Protein AF-A0A8H2RKP0-F1 (afdb_monomer_lite)

Organism: Pseudomonas fluorescens (NCBI:txid294)

Foldseek 3Di:
DDWDWADDPVLQWIWIDDPPDIDIGRDPVVVVVVVVVVVVVVVVVVVVVVPDPPDDPDD

pLDDT: mean 76.02, std 14.71, range [42.53, 90.88]

Secondary structure (DSSP, 8-state):
--EEEEE-TTSS-EEEEETTEEEEESSHHHHHHHHHHHHHHHHHHHHHHH---------

Sequence (59 aa):
MNVKIETNEQGSGCKVWLDDSPVSFKNLEDAQTYVAQLQERIEAASSSFASGPNAPDRA

Structure (mmCIF, N/CA/C/O backbone):
data_AF-A0A8H2RKP0-F1
#
_entry.id   AF-A0A8H2RKP0-F1
#
loop_
_atom_site.group_PDB
_atom_site.id
_atom_site.type_symbol
_atom_site.label_atom_id
_atom_site.label_alt_id
_atom_site.label_comp_id
_atom_site.label_asym_id
_atom_site.label_entity_id
_atom_site.label_seq_id
_atom_site.pdbx_PDB_ins_code
_atom_site.Cartn_x
_atom_site.Cartn_y
_atom_site.Cartn_z
_atom_site.occupancy
_atom_site.B_iso_or_equiv
_atom_site.auth_seq_id
_atom_site.auth_comp_id
_atom_site.auth_asym_id
_atom_site.auth_atom_id
_atom_site.pdbx_PDB_model_num
ATOM 1 N N . MET A 1 1 ? 0.455 0.756 -12.690 1.00 68.69 1 MET A N 1
ATOM 2 C CA . MET A 1 1 ? -0.031 0.118 -11.452 1.00 68.69 1 MET A CA 1
ATOM 3 C C . MET A 1 1 ? -1.251 0.877 -10.966 1.00 68.69 1 MET A C 1
ATOM 5 O O . MET A 1 1 ? -1.163 2.098 -10.895 1.00 68.69 1 MET A O 1
ATOM 9 N N . ASN A 1 2 ? -2.364 0.194 -10.683 1.00 77.69 2 ASN A N 1
ATOM 10 C CA . ASN A 1 2 ? -3.572 0.839 -10.167 1.00 77.69 2 ASN A CA 1
ATOM 11 C C . ASN A 1 2 ? -3.643 0.660 -8.643 1.00 77.69 2 ASN A C 1
ATOM 13 O O . ASN A 1 2 ? -3.718 -0.468 -8.157 1.00 77.69 2 ASN A O 1
ATOM 17 N N . VAL A 1 3 ? -3.567 1.763 -7.895 1.00 83.50 3 VAL A N 1
ATOM 18 C CA . VAL A 1 3 ? -3.613 1.753 -6.425 1.00 83.50 3 VAL A CA 1
ATOM 19 C C . VAL A 1 3 ? -4.904 2.414 -5.974 1.00 83.50 3 VAL A C 1
ATOM 21 O O . VAL A 1 3 ? -5.175 3.557 -6.340 1.00 83.50 3 VAL A O 1
ATOM 24 N N . LYS A 1 4 ? -5.692 1.715 -5.156 1.00 87.50 4 LYS A N 1
ATOM 25 C CA . LYS A 1 4 ? -6.926 2.254 -4.577 1.00 87.50 4 LYS A CA 1
ATOM 26 C C . LYS A 1 4 ? -6.905 2.091 -3.065 1.00 87.50 4 LYS A C 1
ATOM 28 O O . LYS A 1 4 ? -6.793 0.979 -2.564 1.00 87.50 4 LYS A O 1
ATOM 33 N N . ILE A 1 5 ? -7.024 3.196 -2.338 1.00 85.31 5 ILE A N 1
ATOM 34 C CA . ILE A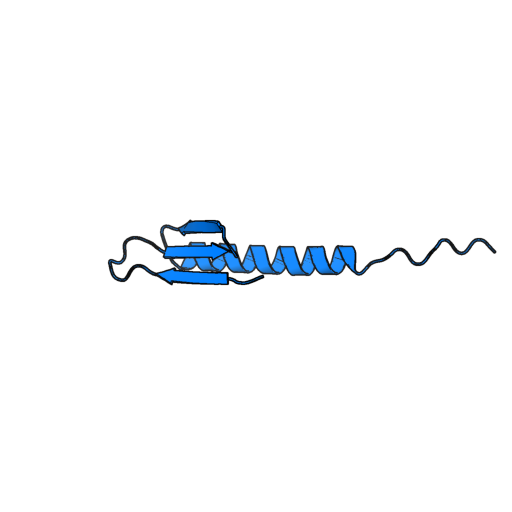 1 5 ? -7.106 3.188 -0.876 1.00 85.31 5 ILE A CA 1
ATOM 35 C C . ILE A 1 5 ? -8.576 3.300 -0.488 1.00 85.31 5 ILE A C 1
ATOM 37 O O . ILE A 1 5 ? -9.264 4.231 -0.896 1.00 85.31 5 ILE A O 1
ATOM 41 N N . GLU A 1 6 ? -9.052 2.343 0.295 1.00 87.44 6 GLU A N 1
ATOM 42 C CA . GLU A 1 6 ? -10.409 2.290 0.817 1.00 87.44 6 GLU A CA 1
ATOM 43 C C . GLU A 1 6 ? -10.346 2.365 2.346 1.00 87.44 6 GLU A C 1
ATOM 45 O O . GLU A 1 6 ? -9.910 1.440 3.035 1.00 87.44 6 GLU A O 1
ATOM 50 N N . THR A 1 7 ? -10.717 3.516 2.894 1.00 82.69 7 THR A N 1
ATOM 51 C CA . THR A 1 7 ? -10.824 3.732 4.338 1.00 82.69 7 THR A CA 1
ATOM 52 C C . THR A 1 7 ? -12.180 3.257 4.824 1.00 82.69 7 THR A C 1
ATOM 54 O O . THR A 1 7 ? -13.203 3.706 4.310 1.00 82.69 7 THR A O 1
ATOM 57 N N . ASN A 1 8 ? -12.212 2.386 5.833 1.00 76.69 8 ASN A N 1
ATOM 58 C CA . ASN A 1 8 ? -13.479 2.048 6.469 1.00 76.69 8 ASN A CA 1
ATOM 59 C C . ASN A 1 8 ? -13.967 3.245 7.295 1.00 76.69 8 ASN A C 1
ATOM 61 O O . ASN A 1 8 ? -13.286 3.659 8.233 1.00 76.69 8 ASN A O 1
ATOM 65 N N . GLU A 1 9 ? -15.167 3.750 7.001 1.00 65.31 9 GLU A N 1
ATOM 66 C CA . GLU A 1 9 ? -15.810 4.842 7.758 1.00 65.31 9 GLU A CA 1
ATOM 67 C C . GLU A 1 9 ? -16.040 4.495 9.240 1.00 65.31 9 GLU A C 1
ATOM 69 O O . GLU A 1 9 ? -16.179 5.380 10.076 1.00 65.31 9 GLU A O 1
ATOM 74 N N . GLN A 1 10 ? -15.992 3.207 9.598 1.00 68.62 10 GLN A N 1
ATOM 75 C CA . GLN A 1 10 ? -16.046 2.732 10.987 1.00 68.62 10 GLN A CA 1
ATOM 76 C C . GLN A 1 10 ? -14.710 2.875 11.749 1.00 6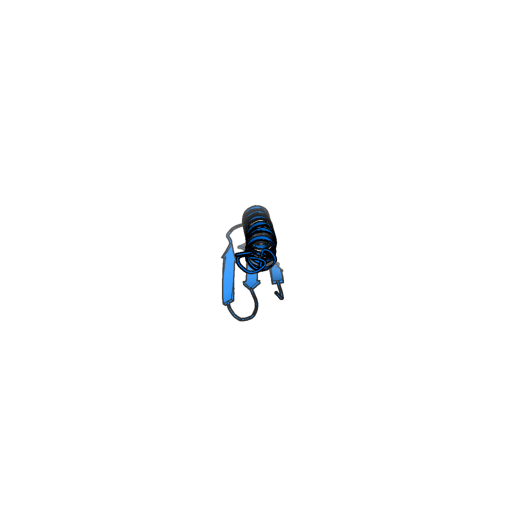8.62 10 GLN A C 1
ATOM 78 O O . GLN A 1 10 ? -14.569 2.354 12.854 1.00 68.62 10 GLN A O 1
ATOM 83 N N . GLY A 1 11 ? -13.697 3.526 11.166 1.00 62.16 11 GLY A N 1
ATOM 84 C CA . GLY A 1 11 ? -12.458 3.909 11.857 1.00 62.16 11 GLY A CA 1
ATOM 85 C C . GLY A 1 11 ? -11.539 2.755 12.274 1.00 62.16 11 GLY A C 1
ATOM 86 O O . GLY A 1 11 ? -10.575 2.979 12.994 1.00 62.16 11 GLY A O 1
ATOM 87 N N . SER A 1 12 ? -11.817 1.521 11.841 1.00 71.94 12 SER A N 1
ATOM 88 C CA . SER A 1 12 ? -11.105 0.319 12.311 1.00 71.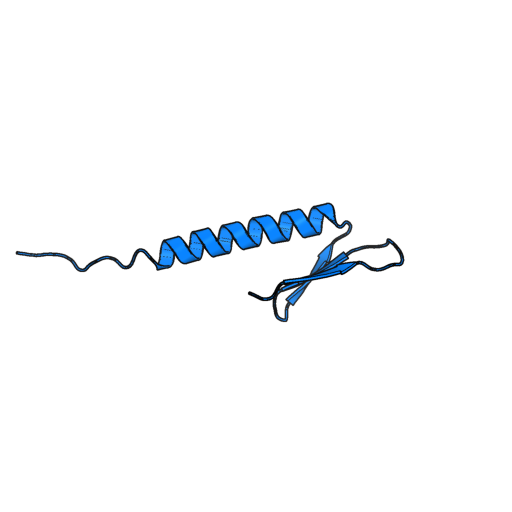94 12 SER A CA 1
ATOM 89 C C . SER A 1 12 ? -9.942 -0.127 11.412 1.00 71.94 12 SER A C 1
ATOM 91 O O . SER A 1 12 ? -9.255 -1.095 11.733 1.00 71.94 12 SER A O 1
ATOM 93 N N . GLY A 1 13 ? -9.713 0.543 10.279 1.00 78.25 13 GLY A N 1
ATOM 94 C CA . GLY A 1 13 ? -8.596 0.232 9.389 1.00 78.25 13 GLY A CA 1
ATOM 95 C C . GLY A 1 13 ? -8.773 0.735 7.961 1.00 78.25 13 GLY A C 1
ATOM 96 O O . GLY A 1 13 ? -9.814 1.276 7.576 1.00 78.25 13 GLY A O 1
ATOM 97 N N . CYS A 1 14 ? -7.734 0.536 7.160 1.00 87.81 14 CYS A N 1
ATOM 98 C CA . CYS A 1 14 ? -7.664 0.950 5.762 1.00 87.81 14 CYS A CA 1
ATOM 99 C C . CYS A 1 14 ? -7.309 -0.260 4.902 1.00 87.81 14 CYS A C 1
ATOM 101 O O . CYS A 1 14 ? -6.469 -1.067 5.288 1.00 87.81 14 CYS A O 1
ATOM 103 N N . LYS A 1 15 ? -7.918 -0.400 3.729 1.00 89.81 15 LYS A N 1
ATOM 104 C CA . LYS A 1 15 ? -7.585 -1.455 2.774 1.00 89.81 15 LYS A CA 1
ATOM 105 C C . LYS A 1 15 ? -7.035 -0.818 1.507 1.00 89.81 15 LYS A C 1
ATOM 107 O O . LYS A 1 15 ? -7.698 -0.000 0.882 1.00 89.81 15 LYS A O 1
ATOM 112 N N . VAL A 1 16 ? -5.814 -1.174 1.144 1.00 89.75 16 VAL A N 1
ATOM 113 C CA . VAL A 1 16 ? -5.173 -0.751 -0.099 1.00 89.75 16 VAL A CA 1
ATOM 114 C C . VAL A 1 16 ? -5.290 -1.887 -1.098 1.00 89.75 16 VAL A C 1
ATOM 116 O O . VAL A 1 16 ? -4.863 -3.002 -0.827 1.00 89.75 16 VAL A O 1
ATOM 119 N N . TRP A 1 17 ? -5.859 -1.604 -2.256 1.00 90.31 17 TRP A N 1
ATOM 120 C CA . TRP A 1 17 ? -5.916 -2.512 -3.388 1.00 90.31 17 TRP A CA 1
ATOM 121 C C . TRP A 1 17 ? -4.786 -2.173 -4.351 1.00 90.31 17 TRP A C 1
ATOM 123 O O . TRP A 1 17 ? -4.689 -1.042 -4.832 1.00 90.31 17 TRP A O 1
ATOM 133 N N . LEU A 1 18 ? -3.930 -3.158 -4.595 1.00 88.19 18 LEU A N 1
ATOM 134 C CA . LEU A 1 18 ? -2.813 -3.104 -5.528 1.00 88.19 18 LEU A CA 1
ATOM 135 C C . LEU A 1 18 ? -3.172 -4.004 -6.708 1.00 88.19 18 LEU A C 1
ATOM 137 O O . LEU A 1 18 ? -2.954 -5.213 -6.650 1.00 88.19 18 LEU A O 1
ATOM 141 N N . ASP A 1 19 ? -3.755 -3.421 -7.753 1.00 84.38 19 ASP A N 1
ATOM 142 C CA . ASP A 1 19 ? -4.336 -4.169 -8.875 1.00 84.38 19 ASP A CA 1
ATOM 143 C C . ASP A 1 19 ? -5.458 -5.125 -8.398 1.00 84.38 19 ASP A C 1
ATOM 145 O O . ASP A 1 19 ? -6.564 -4.658 -8.127 1.00 84.38 19 ASP A O 1
ATOM 149 N N . ASP A 1 20 ? -5.167 -6.414 -8.199 1.00 85.12 20 ASP A N 1
ATOM 150 C CA . ASP A 1 20 ? -6.087 -7.435 -7.661 1.00 85.12 20 ASP A CA 1
ATOM 151 C C . ASP A 1 20 ? -5.712 -7.895 -6.235 1.00 85.12 20 ASP A C 1
ATOM 153 O O . ASP A 1 20 ? -6.370 -8.737 -5.632 1.00 85.12 20 ASP A O 1
ATOM 157 N N . SER A 1 21 ? -4.643 -7.341 -5.654 1.00 86.50 21 SER A N 1
ATOM 158 C CA . SER A 1 21 ? -4.137 -7.739 -4.334 1.00 86.50 21 SER A CA 1
ATOM 159 C C . SER A 1 21 ? -4.596 -6.782 -3.225 1.00 86.50 21 SER A C 1
ATOM 161 O O . SER A 1 21 ? -4.081 -5.662 -3.136 1.00 86.50 21 SER A O 1
ATOM 163 N N . PRO A 1 22 ? -5.528 -7.193 -2.342 1.00 89.12 22 PRO A N 1
ATOM 164 C CA . PRO A 1 22 ? -5.912 -6.401 -1.181 1.00 89.12 22 PRO A CA 1
ATOM 165 C C . PRO A 1 22 ? -4.897 -6.535 -0.043 1.00 89.12 22 PRO A C 1
ATOM 167 O O . PRO A 1 22 ? -4.609 -7.631 0.438 1.00 89.12 22 PRO A O 1
ATOM 170 N N . VAL A 1 23 ? -4.437 -5.402 0.474 1.00 88.19 23 VAL A N 1
ATOM 171 C CA . VAL A 1 23 ? -3.570 -5.295 1.650 1.00 88.19 23 VAL A CA 1
ATOM 172 C C . VAL A 1 23 ? -4.293 -4.476 2.711 1.00 88.19 23 VAL A C 1
ATOM 174 O O . VAL A 1 23 ? -4.754 -3.368 2.451 1.00 88.19 23 VAL A O 1
ATOM 177 N N . SER A 1 24 ? -4.441 -5.028 3.912 1.00 88.69 24 SER A N 1
ATOM 178 C CA . SER A 1 24 ? -5.142 -4.352 5.010 1.00 88.69 24 SER A CA 1
ATOM 179 C C . SER A 1 24 ? -4.143 -3.734 5.982 1.00 88.69 24 SER A C 1
ATOM 181 O O . SER A 1 24 ? -3.186 -4.385 6.391 1.00 88.69 24 SER A O 1
ATOM 183 N N . PHE A 1 25 ? -4.404 -2.497 6.381 1.00 87.44 25 PHE A N 1
ATOM 184 C CA . PHE A 1 25 ? -3.598 -1.700 7.294 1.00 87.44 25 PHE A CA 1
ATOM 185 C C . PHE A 1 25 ? -4.443 -1.247 8.478 1.00 87.44 25 PHE A C 1
ATOM 187 O O . PHE A 1 25 ? -5.650 -1.025 8.363 1.00 87.44 25 PHE A O 1
ATOM 194 N N . LYS A 1 26 ? -3.788 -1.077 9.626 1.00 84.06 26 LYS A N 1
ATOM 195 C CA . LYS A 1 26 ? -4.439 -0.554 10.832 1.00 84.06 26 LYS A CA 1
ATOM 196 C C . LYS A 1 26 ? -4.767 0.933 10.720 1.00 84.06 26 LYS A C 1
ATOM 198 O O . LYS A 1 26 ? -5.787 1.348 11.247 1.00 84.06 26 LYS A O 1
ATOM 203 N N . ASN A 1 27 ? -3.927 1.711 10.033 1.00 85.50 27 ASN A N 1
ATOM 204 C CA . ASN A 1 27 ? -4.049 3.164 9.932 1.00 85.50 27 ASN A CA 1
ATOM 205 C C . ASN A 1 27 ? -3.694 3.657 8.526 1.00 85.50 27 ASN A C 1
ATOM 207 O O . ASN A 1 27 ? -2.978 2.988 7.778 1.00 85.50 27 ASN A O 1
ATOM 211 N N . LEU A 1 28 ? -4.160 4.863 8.204 1.00 83.50 28 LEU A N 1
ATOM 212 C CA . LEU A 1 28 ? -3.941 5.499 6.905 1.00 83.50 28 LEU A CA 1
ATOM 213 C C . LEU A 1 28 ? -2.467 5.859 6.676 1.00 83.50 28 LEU A C 1
ATOM 215 O O . LEU A 1 28 ? -1.980 5.726 5.561 1.00 83.50 28 LEU A O 1
ATOM 219 N N . GLU A 1 29 ? -1.752 6.246 7.732 1.00 87.50 29 GLU A N 1
ATOM 220 C CA . GLU A 1 29 ? -0.326 6.596 7.676 1.00 87.50 29 GLU A CA 1
ATOM 221 C C . GLU A 1 29 ? 0.547 5.408 7.234 1.00 87.50 29 GLU A C 1
ATOM 223 O O . GLU A 1 29 ? 1.417 5.541 6.372 1.00 87.50 29 GLU A O 1
ATOM 228 N N . ASP A 1 30 ? 0.242 4.216 7.753 1.00 87.88 30 ASP A N 1
ATOM 229 C CA . ASP A 1 30 ? 0.911 2.960 7.399 1.00 87.88 30 ASP A CA 1
ATOM 230 C C . ASP A 1 30 ? 0.635 2.588 5.931 1.00 87.88 30 ASP A C 1
ATOM 232 O O . ASP A 1 30 ? 1.546 2.271 5.164 1.00 87.88 30 ASP A O 1
ATOM 236 N N . ALA A 1 31 ? -0.627 2.729 5.509 1.00 87.00 31 ALA A N 1
ATOM 237 C CA . ALA A 1 31 ? -1.050 2.510 4.129 1.00 87.00 31 ALA A CA 1
ATOM 238 C C . ALA A 1 31 ? -0.359 3.475 3.147 1.00 87.00 31 ALA A C 1
ATOM 240 O O . ALA A 1 31 ? 0.122 3.048 2.097 1.00 87.00 31 ALA A O 1
ATOM 241 N N . GLN A 1 32 ? -0.276 4.765 3.482 1.00 87.19 32 GLN A N 1
ATOM 242 C CA . GLN A 1 32 ? 0.398 5.770 2.656 1.00 87.19 32 GLN A CA 1
ATOM 243 C C . GLN A 1 32 ? 1.901 5.511 2.559 1.00 87.19 32 GLN A C 1
ATOM 245 O O . GLN A 1 32 ? 2.454 5.542 1.460 1.00 87.19 32 GLN A O 1
ATOM 250 N N . THR A 1 33 ? 2.546 5.200 3.685 1.00 90.88 33 THR A N 1
ATOM 251 C CA . THR A 1 33 ? 3.978 4.874 3.732 1.00 90.88 33 THR A CA 1
ATOM 252 C C . THR A 1 33 ? 4.297 3.660 2.864 1.00 90.88 33 THR A C 1
ATOM 254 O O . THR A 1 33 ? 5.276 3.665 2.117 1.00 90.88 33 THR A O 1
ATOM 257 N N . TYR A 1 34 ? 3.447 2.632 2.913 1.00 88.50 34 TYR A N 1
ATOM 258 C CA . TYR A 1 34 ? 3.599 1.445 2.081 1.00 88.50 34 TYR A CA 1
ATOM 259 C C . TYR A 1 34 ? 3.471 1.763 0.585 1.00 88.50 34 TYR A C 1
ATOM 261 O O . TYR A 1 34 ? 4.308 1.332 -0.207 1.00 88.50 34 TYR A O 1
ATOM 269 N N . VAL A 1 35 ? 2.451 2.535 0.190 1.00 87.44 35 VAL A N 1
ATOM 270 C CA . VAL A 1 35 ? 2.246 2.927 -1.215 1.00 87.44 35 VAL A CA 1
ATOM 271 C C . VAL A 1 35 ? 3.415 3.768 -1.728 1.00 87.44 35 VAL A C 1
ATOM 273 O O . VAL A 1 35 ? 3.904 3.496 -2.822 1.00 87.44 35 VAL A O 1
ATOM 276 N N . ALA A 1 36 ? 3.911 4.722 -0.935 1.00 89.12 36 ALA A N 1
ATOM 277 C CA . ALA A 1 36 ? 5.054 5.557 -1.302 1.00 89.12 36 ALA A CA 1
ATOM 278 C C . ALA A 1 36 ? 6.319 4.719 -1.549 1.00 89.12 36 ALA A C 1
ATOM 280 O O . ALA A 1 36 ? 6.948 4.847 -2.598 1.00 89.12 36 ALA A O 1
ATOM 281 N N . GLN A 1 37 ? 6.645 3.792 -0.639 1.00 89.31 37 GLN A N 1
ATOM 282 C CA . GLN A 1 37 ? 7.782 2.881 -0.824 1.00 89.31 37 GLN A CA 1
ATOM 283 C C . GLN A 1 37 ? 7.604 1.973 -2.043 1.00 89.31 37 GLN A C 1
ATOM 285 O O . GLN A 1 37 ? 8.564 1.671 -2.750 1.00 89.31 37 GLN A O 1
ATOM 290 N N . LEU A 1 38 ? 6.381 1.506 -2.295 1.00 85.88 38 LEU A N 1
ATOM 291 C CA . LEU A 1 38 ? 6.103 0.653 -3.443 1.00 85.88 38 LEU A CA 1
ATOM 292 C C . LEU A 1 38 ? 6.299 1.412 -4.757 1.00 85.88 38 LEU A C 1
ATOM 294 O O . LEU A 1 38 ? 6.890 0.875 -5.690 1.00 85.88 38 LEU A O 1
ATOM 298 N N . GLN A 1 39 ? 5.840 2.658 -4.810 1.00 84.50 39 GLN A N 1
ATOM 299 C CA . GLN A 1 39 ? 5.989 3.530 -5.966 1.00 84.50 39 GLN A CA 1
ATOM 300 C C . GLN A 1 39 ? 7.466 3.834 -6.235 1.00 84.50 39 GLN A C 1
ATOM 302 O O . GLN A 1 39 ? 7.931 3.602 -7.350 1.00 84.50 39 GLN A O 1
ATOM 307 N N . GLU A 1 40 ? 8.231 4.174 -5.195 1.00 86.19 40 GLU A N 1
ATOM 308 C CA . GLU A 1 40 ? 9.679 4.390 -5.294 1.00 86.19 40 GLU A CA 1
ATOM 309 C C . GLU A 1 40 ? 10.407 3.139 -5.815 1.00 86.19 40 GLU A C 1
ATOM 311 O O . GLU A 1 40 ? 11.256 3.220 -6.702 1.00 86.19 40 GLU A O 1
ATOM 316 N N . ARG A 1 41 ? 10.022 1.944 -5.343 1.00 83.44 41 ARG A N 1
ATOM 317 C CA . ARG A 1 41 ? 10.580 0.672 -5.832 1.00 83.44 41 ARG A CA 1
ATOM 318 C C . ARG A 1 41 ? 10.230 0.393 -7.289 1.00 83.44 41 ARG A C 1
ATOM 320 O O . ARG A 1 41 ? 11.062 -0.164 -8.001 1.00 83.44 41 ARG A O 1
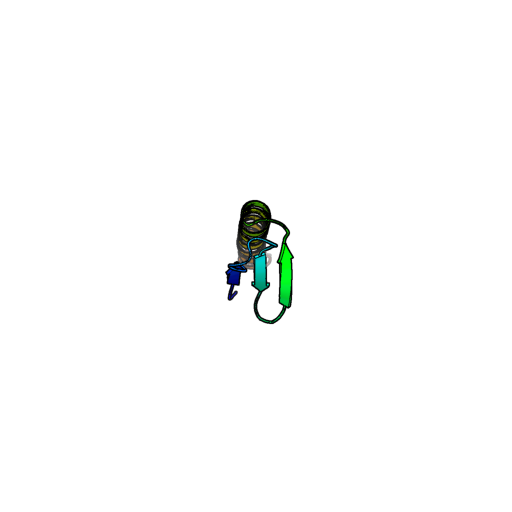ATOM 327 N N . ILE A 1 42 ? 9.023 0.739 -7.732 1.00 82.69 42 ILE A N 1
ATOM 328 C CA . ILE A 1 42 ? 8.605 0.573 -9.130 1.00 82.69 42 ILE A CA 1
ATOM 329 C C . ILE A 1 42 ? 9.372 1.538 -10.025 1.00 82.69 42 ILE A C 1
ATOM 331 O O . ILE A 1 42 ? 9.833 1.121 -11.085 1.00 82.69 42 ILE A O 1
ATOM 335 N N . GLU A 1 43 ? 9.553 2.789 -9.611 1.00 78.75 43 GLU A N 1
ATOM 336 C CA 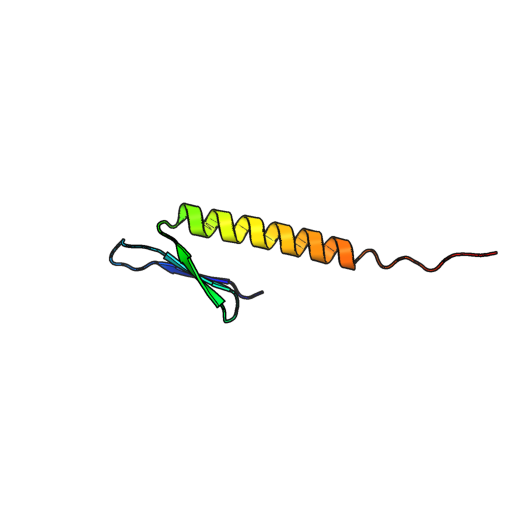. GLU A 1 43 ? 10.344 3.776 -10.350 1.00 78.75 43 GLU A CA 1
ATOM 337 C C . GLU A 1 43 ? 11.821 3.368 -10.415 1.00 78.75 43 GLU A C 1
ATOM 339 O O . GLU A 1 43 ? 12.408 3.353 -11.498 1.00 78.75 43 GLU A O 1
ATOM 344 N N . ALA A 1 44 ? 12.401 2.924 -9.296 1.00 78.75 44 ALA A N 1
ATOM 345 C CA . ALA A 1 44 ? 13.771 2.420 -9.239 1.00 78.75 44 ALA A CA 1
ATOM 346 C C . ALA A 1 44 ? 13.964 1.158 -10.097 1.00 78.75 44 ALA A C 1
ATOM 348 O O . ALA A 1 44 ? 14.948 1.055 -10.833 1.00 78.75 44 ALA A O 1
ATOM 349 N N . ALA A 1 45 ? 13.018 0.214 -10.060 1.00 70.56 45 ALA A N 1
ATOM 350 C CA . ALA A 1 45 ? 13.050 -0.977 -10.906 1.00 70.56 45 ALA A CA 1
ATOM 351 C C . ALA A 1 45 ? 12.882 -0.617 -12.387 1.00 70.56 45 ALA A C 1
ATOM 353 O O . ALA A 1 45 ? 13.663 -1.076 -13.215 1.00 70.56 45 ALA A O 1
ATOM 354 N N . SER A 1 46 ? 11.924 0.248 -12.727 1.00 61.19 46 SER A N 1
ATOM 355 C CA . SER A 1 46 ? 11.707 0.727 -14.101 1.00 61.19 46 SER A CA 1
ATOM 356 C C . SER A 1 46 ? 12.951 1.429 -14.649 1.00 61.19 46 SER A C 1
ATOM 358 O O . SER A 1 46 ? 13.317 1.223 -15.803 1.00 61.19 46 SER A O 1
ATOM 360 N N . SER A 1 47 ? 13.652 2.188 -13.805 1.00 57.44 47 SER A N 1
ATOM 361 C CA . SER A 1 47 ? 14.935 2.809 -14.137 1.00 57.44 47 SER A CA 1
ATOM 362 C C . SER A 1 47 ? 16.062 1.775 -14.316 1.00 57.44 47 SER A C 1
ATOM 364 O O . SER A 1 47 ? 16.864 1.880 -15.244 1.00 57.44 47 SER A O 1
ATOM 366 N N . SER A 1 48 ? 16.075 0.704 -13.511 1.00 55.44 48 SER A N 1
ATOM 367 C CA . SER A 1 48 ? 16.989 -0.441 -13.681 1.00 55.44 48 SER A CA 1
ATOM 368 C C . SER A 1 48 ? 16.760 -1.212 -14.987 1.00 55.44 48 SER A C 1
ATOM 370 O O . SER A 1 48 ? 17.723 -1.666 -15.598 1.00 55.44 48 SER A O 1
ATOM 372 N N . PHE A 1 49 ? 15.515 -1.328 -15.457 1.00 52.94 49 PHE A N 1
ATOM 373 C CA . PHE A 1 49 ? 15.198 -1.978 -16.737 1.00 52.94 49 PHE A CA 1
ATOM 374 C C . PHE A 1 49 ? 15.365 -1.055 -17.958 1.00 52.94 49 PHE A C 1
ATOM 376 O O . PHE A 1 49 ? 15.511 -1.554 -19.072 1.00 52.94 49 PHE A O 1
ATOM 383 N N . ALA A 1 50 ? 15.387 0.271 -17.778 1.00 51.91 50 ALA A N 1
ATOM 384 C CA . ALA A 1 50 ? 15.669 1.232 -18.850 1.00 51.91 50 ALA A CA 1
ATOM 385 C C . ALA A 1 50 ? 17.172 1.374 -19.162 1.00 51.91 50 ALA A C 1
ATOM 387 O O . ALA A 1 50 ? 17.535 1.890 -20.219 1.00 51.91 50 ALA A O 1
ATOM 388 N N . SER A 1 51 ? 18.052 0.854 -18.300 1.00 45.25 51 SER A N 1
ATOM 389 C CA . SER A 1 51 ? 19.460 0.624 -18.638 1.00 45.25 51 SER A CA 1
ATOM 390 C C . SER A 1 51 ? 19.593 -0.686 -19.411 1.00 45.25 51 SER A C 1
ATOM 392 O O . SER A 1 51 ? 20.173 -1.663 -18.940 1.00 45.25 51 SER A O 1
ATOM 394 N N . GLY A 1 52 ? 19.034 -0.717 -20.622 1.00 42.53 52 GLY A N 1
A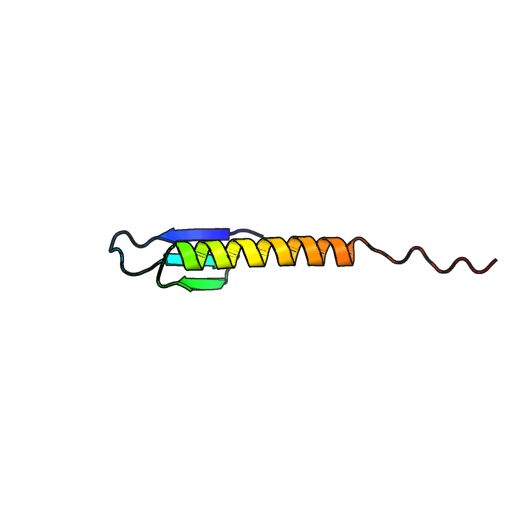TOM 395 C CA . GLY A 1 52 ? 19.474 -1.686 -21.612 1.00 42.53 52 GLY A CA 1
ATOM 396 C C . GLY A 1 52 ? 20.992 -1.531 -21.765 1.00 42.53 52 GLY A C 1
ATOM 397 O O . GLY A 1 52 ? 21.448 -0.409 -22.006 1.00 42.53 52 GLY A O 1
ATOM 398 N N . PRO A 1 53 ? 21.795 -2.595 -21.598 1.00 47.25 53 PRO A N 1
ATOM 399 C CA . PRO A 1 53 ? 23.192 -2.542 -21.979 1.00 47.25 53 PRO A CA 1
ATOM 400 C C . PRO A 1 53 ? 23.212 -2.254 -23.479 1.00 47.25 53 PRO A C 1
ATOM 402 O O . PRO A 1 53 ? 22.869 -3.116 -24.289 1.00 47.25 53 PRO A O 1
ATOM 405 N N . ASN A 1 54 ? 23.570 -1.025 -23.858 1.00 45.62 54 ASN A N 1
ATOM 406 C CA . ASN A 1 54 ? 24.049 -0.799 -25.210 1.00 45.62 54 ASN A CA 1
ATOM 407 C C . ASN A 1 54 ? 25.165 -1.824 -25.440 1.00 45.62 54 ASN A C 1
ATOM 409 O O . ASN A 1 54 ? 26.051 -1.999 -24.601 1.00 45.62 54 ASN A O 1
ATOM 413 N N . ALA A 1 55 ? 24.991 -2.577 -26.520 1.00 51.44 55 ALA A N 1
ATOM 414 C CA . ALA A 1 55 ? 25.760 -3.739 -26.927 1.00 51.44 55 ALA A CA 1
ATOM 415 C C . ALA A 1 55 ? 27.289 -3.540 -26.797 1.00 51.44 55 ALA A C 1
ATOM 417 O O . ALA A 1 55 ? 27.771 -2.410 -26.877 1.00 51.44 55 ALA A O 1
ATOM 418 N N . PRO A 1 56 ? 28.070 -4.625 -26.626 1.00 58.78 56 PRO A N 1
ATOM 419 C CA . PRO A 1 56 ? 29.520 -4.537 -26.506 1.00 58.78 56 PRO A CA 1
ATOM 420 C C . PRO A 1 56 ? 30.112 -4.034 -27.827 1.00 58.78 56 PRO A C 1
ATOM 422 O O . PRO A 1 56 ? 30.098 -4.755 -28.825 1.00 58.78 56 PRO A O 1
ATOM 425 N N . ASP A 1 57 ? 30.641 -2.810 -27.835 1.00 52.12 57 ASP A N 1
ATOM 426 C CA . ASP A 1 57 ? 31.446 -2.306 -28.947 1.00 52.12 57 ASP A CA 1
ATOM 427 C C . ASP A 1 57 ? 32.819 -2.979 -28.884 1.00 52.12 57 ASP A C 1
ATOM 429 O O . ASP A 1 57 ? 33.729 -2.591 -28.152 1.00 52.12 57 ASP A O 1
ATOM 433 N N . ARG A 1 58 ? 32.909 -4.103 -29.588 1.00 55.78 58 ARG A N 1
ATOM 434 C CA . ARG A 1 58 ? 34.169 -4.702 -29.993 1.00 55.78 58 ARG A CA 1
ATOM 435 C C . ARG A 1 58 ? 34.485 -4.137 -31.379 1.00 55.78 58 ARG A C 1
ATOM 437 O O . ARG A 1 58 ? 33.923 -4.629 -32.358 1.00 55.78 58 ARG A O 1
ATOM 444 N N . ALA A 1 59 ? 35.390 -3.164 -31.443 1.00 57.72 59 ALA A N 1
ATOM 445 C CA . ALA A 1 59 ? 36.090 -2.743 -32.656 1.00 57.72 59 ALA A CA 1
ATOM 446 C C . ALA A 1 59 ? 37.580 -2.543 -32.353 1.00 57.72 59 ALA A C 1
ATOM 448 O O . ALA A 1 59 ? 37.899 -1.816 -31.387 1.00 57.72 59 ALA A O 1
#

Radius of gyration: 17.76 Å; chains: 1; bounding box: 52×14×45 Å